Protein AF-A0A381UPR0-F1 (afdb_monomer)

Foldseek 3Di:
DVVVVVVVVVVVVVPPDPDPPPVVVVLVLADDDPQWDFPDWDDDPNWIWTWIAGPQQKTAIWTQDPVVSHTDHDDIGGNPRPD

Nearest PDB structures (foldseek):
  2b5n-assembly4_D  TM=6.971E-01  e=5.402E-01  Homo sapiens
  5y2z-assembly3_F  TM=7.660E-01  e=9.248E-01  Homo sapiens
  8y6b-assembly3_E  TM=6.681E-01  e=4.007E-01  Homo sapiens
  3oky-assembly1_A-2  TM=7.498E-01  e=3.055E+00  Mus musculus
  9bbg-assembly1_A  TM=7.194E-01  e=2.553E+00  Homo sapiens

Structure (mmCIF, N/CA/C/O backbone):
data_AF-A0A381UPR0-F1
#
_entry.id   AF-A0A381UPR0-F1
#
loop_
_atom_site.group_PDB
_atom_site.id
_atom_site.type_symbol
_atom_site.label_atom_id
_atom_site.label_alt_id
_atom_site.label_comp_id
_atom_site.label_asym_id
_atom_site.label_entity_id
_atom_site.label_seq_id
_atom_site.pdbx_PDB_ins_code
_atom_site.Cartn_x
_atom_site.Cartn_y
_atom_site.Cartn_z
_atom_site.occupancy
_atom_site.B_iso_or_equiv
_atom_site.auth_seq_id
_atom_site.auth_comp_id
_atom_site.auth_asym_id
_atom_site.auth_atom_id
_atom_site.pdbx_PDB_model_num
ATOM 1 N N . MET A 1 1 ? -10.581 20.518 -47.609 1.00 59.97 1 MET A N 1
ATOM 2 C CA . MET A 1 1 ? -11.733 19.685 -47.178 1.00 59.97 1 MET A CA 1
ATOM 3 C C . MET A 1 1 ? -11.307 18.363 -46.523 1.00 59.97 1 MET A C 1
ATOM 5 O O . MET A 1 1 ? -11.885 18.008 -45.509 1.00 59.97 1 MET A O 1
ATOM 9 N N . MET A 1 2 ? -10.263 17.685 -47.021 1.00 67.94 2 MET A N 1
ATOM 10 C CA . MET A 1 2 ? -9.752 16.398 -46.501 1.00 67.94 2 MET A CA 1
ATOM 11 C C . MET A 1 2 ? -9.193 16.424 -45.061 1.00 67.94 2 MET A C 1
ATOM 13 O O . MET A 1 2 ? -9.503 15.542 -44.270 1.00 67.94 2 MET A O 1
ATOM 17 N N . ILE A 1 3 ? -8.417 17.452 -44.691 1.00 75.44 3 ILE A N 1
ATOM 18 C CA . ILE A 1 3 ? -7.742 17.532 -43.376 1.00 75.44 3 ILE A CA 1
ATOM 19 C C . ILE A 1 3 ? -8.733 17.700 -42.215 1.00 75.44 3 ILE A C 1
ATOM 21 O O . ILE A 1 3 ? -8.581 17.069 -41.176 1.00 75.44 3 ILE A O 1
ATOM 25 N N . ARG A 1 4 ? -9.797 18.493 -42.406 1.00 76.62 4 ARG A N 1
ATOM 26 C CA . ARG A 1 4 ? -10.845 18.698 -41.390 1.00 76.62 4 ARG A CA 1
ATOM 27 C C . ARG A 1 4 ? -11.551 17.389 -41.032 1.00 76.62 4 ARG A C 1
ATOM 29 O O . ARG A 1 4 ? -11.796 17.129 -39.860 1.00 76.62 4 ARG A O 1
ATOM 36 N N . ASN A 1 5 ? -11.836 16.564 -42.039 1.00 75.38 5 ASN A N 1
ATOM 37 C CA . ASN A 1 5 ? -12.461 15.260 -41.834 1.00 75.38 5 ASN A CA 1
ATOM 38 C C . ASN A 1 5 ? -11.501 14.285 -41.137 1.00 75.38 5 ASN A C 1
ATOM 40 O O . ASN A 1 5 ? -11.938 13.533 -40.276 1.00 75.38 5 ASN A O 1
ATOM 44 N N . LEU A 1 6 ? -10.199 14.343 -41.443 1.00 80.88 6 LEU A N 1
ATOM 45 C CA . LEU A 1 6 ? -9.185 13.524 -40.771 1.00 80.88 6 LEU A CA 1
ATOM 46 C C . LEU A 1 6 ? -9.077 13.845 -39.271 1.00 80.88 6 LEU A C 1
ATOM 48 O O . LEU A 1 6 ? -9.021 12.938 -38.446 1.00 80.88 6 LEU A O 1
ATOM 52 N N . ILE A 1 7 ? -9.100 15.135 -38.920 1.00 83.69 7 ILE A N 1
ATOM 53 C CA . ILE A 1 7 ? -9.057 15.604 -37.528 1.00 83.69 7 ILE A CA 1
ATOM 54 C C . ILE A 1 7 ? -10.300 15.129 -36.763 1.00 83.69 7 ILE A C 1
ATOM 56 O O . ILE A 1 7 ? -10.181 14.605 -35.659 1.00 83.69 7 ILE A O 1
ATOM 60 N N . LEU A 1 8 ? -11.488 15.250 -37.364 1.00 80.69 8 LEU A N 1
ATOM 61 C CA . LEU A 1 8 ? -12.743 14.761 -36.781 1.00 80.69 8 LEU A CA 1
ATOM 62 C C . LEU A 1 8 ? -12.721 13.248 -36.529 1.00 80.69 8 LEU A C 1
ATOM 64 O O . LEU A 1 8 ? -13.110 12.806 -35.453 1.00 80.69 8 LEU A O 1
ATOM 68 N N . VAL A 1 9 ? -12.219 12.460 -37.484 1.00 82.62 9 VAL A N 1
ATOM 69 C CA . VAL A 1 9 ? -12.076 11.005 -37.323 1.00 82.62 9 VAL A CA 1
ATOM 70 C C . VAL A 1 9 ? -1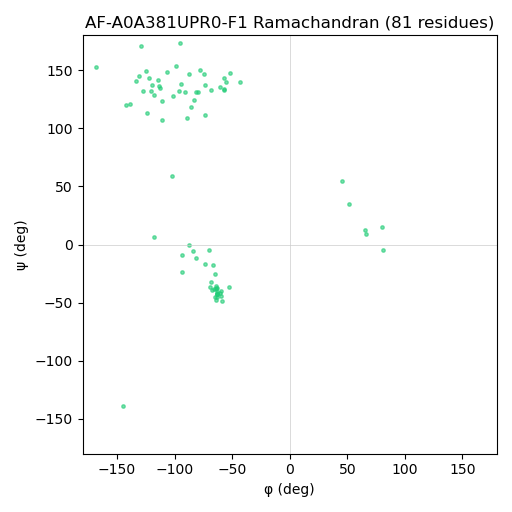1.094 10.669 -36.196 1.00 82.62 9 VAL A C 1
ATOM 72 O O . VAL A 1 9 ? -11.382 9.792 -35.386 1.00 82.62 9 VAL A O 1
ATOM 75 N N . PHE A 1 10 ? -9.980 11.396 -36.081 1.00 81.50 10 PHE A N 1
ATOM 76 C CA . PHE A 1 10 ? -9.004 11.193 -35.007 1.00 81.50 10 PHE A CA 1
ATOM 77 C C . PHE A 1 10 ? -9.594 11.472 -33.615 1.00 81.50 10 PHE A C 1
ATOM 79 O O . PHE A 1 10 ? -9.403 10.675 -32.700 1.00 81.50 10 PHE A O 1
ATOM 86 N N . PHE A 1 11 ? -10.374 12.548 -33.457 1.00 79.81 11 PHE A N 1
ATOM 87 C CA . PHE A 1 11 ? -11.046 12.855 -32.188 1.00 79.81 11 PHE A CA 1
ATOM 88 C C . PHE A 1 11 ? -12.115 11.822 -31.808 1.00 79.81 11 PHE A C 1
ATOM 90 O O . PHE A 1 11 ? -12.222 11.464 -30.636 1.00 79.81 11 PHE A O 1
ATOM 97 N N . ILE A 1 12 ? -12.876 11.310 -32.782 1.00 79.62 12 ILE A N 1
ATOM 98 C CA . ILE A 1 12 ? -13.881 10.266 -32.533 1.00 79.62 12 ILE A CA 1
ATOM 99 C C . ILE A 1 12 ? -13.195 8.969 -32.077 1.00 79.62 12 ILE A C 1
ATOM 10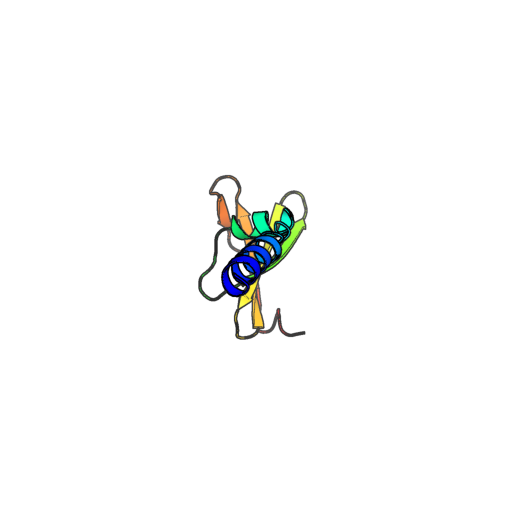1 O O . ILE A 1 12 ? -13.607 8.385 -31.076 1.00 79.62 12 ILE A O 1
ATOM 105 N N . LEU 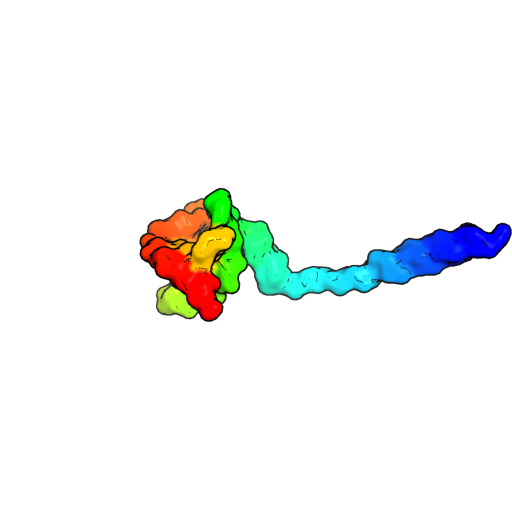A 1 13 ? -12.107 8.560 -32.739 1.00 78.12 13 LEU A N 1
ATOM 106 C CA . LEU A 1 13 ? -11.355 7.352 -32.379 1.00 78.12 13 LEU A CA 1
ATOM 107 C C . LEU A 1 13 ? -10.615 7.471 -31.033 1.00 78.12 13 LEU A C 1
ATOM 109 O O . LEU A 1 13 ? -10.514 6.482 -30.313 1.00 78.12 13 LEU A O 1
ATOM 113 N N . ALA A 1 14 ? -10.145 8.664 -30.653 1.00 73.88 14 ALA A N 1
ATOM 114 C CA . ALA A 1 14 ? -9.444 8.887 -29.383 1.00 73.88 14 ALA A CA 1
ATOM 115 C C . ALA A 1 14 ? -10.364 8.867 -28.143 1.00 73.88 14 ALA A C 1
ATOM 117 O O . ALA A 1 14 ? -9.881 8.731 -27.022 1.00 73.88 14 ALA A O 1
ATOM 118 N N . SER A 1 15 ? -11.683 8.999 -28.323 1.00 69.50 15 SER A N 1
ATOM 119 C CA . SER A 1 15 ? -12.647 9.112 -27.216 1.00 69.50 15 SER A CA 1
ATOM 120 C C . SER A 1 15 ? -13.113 7.779 -26.614 1.00 69.50 15 SER A C 1
ATOM 122 O O . SER A 1 15 ? -13.809 7.777 -25.601 1.00 69.50 15 SER A O 1
ATOM 124 N N . CYS A 1 16 ? -12.717 6.639 -27.187 1.00 69.12 16 CYS A N 1
ATOM 125 C CA . CYS A 1 16 ? -13.102 5.316 -26.696 1.00 69.12 16 CYS A CA 1
ATOM 126 C C . CYS A 1 16 ? -11.959 4.656 -25.907 1.00 69.12 16 CYS A C 1
ATOM 128 O O . CYS A 1 16 ? -11.479 3.582 -26.261 1.00 69.12 16 CYS A O 1
ATOM 130 N N . ALA A 1 17 ? -11.497 5.304 -24.836 1.00 73.50 17 ALA A N 1
ATOM 131 C CA . ALA A 1 17 ? -10.719 4.602 -23.822 1.00 73.50 17 ALA A CA 1
ATOM 132 C C . ALA A 1 17 ? -11.709 3.973 -22.824 1.00 73.50 17 ALA A C 1
ATOM 134 O O . ALA A 1 17 ? -12.487 4.708 -22.209 1.00 73.50 17 ALA A O 1
ATOM 135 N N . PRO A 1 18 ? -11.750 2.637 -22.668 1.00 78.19 18 PRO A N 1
ATOM 136 C CA . PRO A 1 18 ? -12.590 2.019 -21.654 1.00 78.19 18 PRO A CA 1
ATOM 137 C C . PRO A 1 18 ? -12.161 2.518 -20.273 1.00 78.19 18 PRO A C 1
ATOM 139 O O . PRO A 1 18 ? -10.969 2.587 -19.970 1.00 78.19 18 PRO A O 1
ATOM 142 N N . ASN A 1 19 ? -13.140 2.864 -19.433 1.00 83.25 19 ASN A N 1
ATOM 143 C CA . ASN A 1 19 ? -12.860 3.253 -18.056 1.00 83.25 19 ASN A CA 1
ATOM 144 C C . ASN A 1 19 ? -12.062 2.141 -17.360 1.00 83.25 19 ASN A C 1
ATOM 146 O O . ASN A 1 19 ? -12.390 0.961 -17.545 1.00 83.25 19 ASN A O 1
ATOM 150 N N . PRO A 1 20 ? -11.056 2.485 -16.537 1.00 84.44 20 PRO A N 1
ATOM 151 C CA . PRO A 1 20 ? -10.320 1.483 -15.789 1.00 84.44 20 PRO A CA 1
ATOM 152 C C . PRO A 1 20 ? -11.298 0.672 -14.927 1.00 84.44 20 PRO A C 1
ATOM 154 O O . PRO A 1 20 ? -12.272 1.235 -14.409 1.00 84.44 20 PRO A O 1
ATOM 157 N N . PRO A 1 21 ? -11.077 -0.642 -14.760 1.00 85.06 21 PRO A N 1
ATOM 158 C CA . PRO A 1 21 ? -11.903 -1.470 -13.893 1.00 85.06 21 PRO A CA 1
ATOM 159 C C . PRO A 1 21 ? -12.029 -0.861 -12.493 1.00 85.06 21 PRO A C 1
ATOM 161 O O . PRO A 1 21 ? -11.083 -0.262 -11.983 1.00 85.06 21 PRO A O 1
ATOM 164 N N . ARG A 1 22 ? -13.177 -1.060 -11.832 1.00 84.25 22 ARG A N 1
ATOM 165 C CA . ARG A 1 22 ? -13.433 -0.485 -10.496 1.00 84.25 22 ARG A CA 1
ATOM 166 C C . ARG A 1 22 ? -12.338 -0.813 -9.482 1.00 84.25 22 ARG A C 1
ATOM 168 O O . ARG A 1 22 ? -11.991 0.047 -8.689 1.00 84.25 22 ARG A O 1
ATOM 175 N N . TRP A 1 23 ? -11.771 -2.019 -9.537 1.00 75.50 23 TRP A N 1
ATOM 176 C CA . TRP A 1 23 ? -10.689 -2.414 -8.636 1.00 75.50 23 TRP A CA 1
ATOM 177 C C . TRP A 1 23 ? -9.420 -1.573 -8.846 1.00 75.50 23 TRP A C 1
ATOM 179 O O . TRP A 1 23 ? -8.798 -1.198 -7.861 1.00 75.50 23 TRP A O 1
ATOM 189 N N . VAL A 1 24 ? -9.085 -1.202 -10.089 1.00 79.75 24 VAL A N 1
ATOM 190 C CA . VAL A 1 24 ? -7.952 -0.308 -10.395 1.00 79.75 24 VAL A CA 1
ATOM 191 C C . VAL A 1 24 ? -8.207 1.074 -9.802 1.00 79.75 24 VAL A C 1
ATOM 193 O O . VAL A 1 24 ? -7.361 1.595 -9.083 1.00 79.75 24 VAL A O 1
ATOM 196 N N . GLN A 1 25 ? -9.407 1.624 -10.016 1.00 85.06 25 GLN A N 1
ATOM 197 C CA . GLN A 1 25 ? -9.796 2.915 -9.434 1.00 85.06 25 GLN A CA 1
ATOM 198 C C . GLN A 1 25 ? -9.738 2.882 -7.901 1.00 85.06 25 GLN A C 1
ATOM 200 O O . GLN A 1 25 ? -9.268 3.824 -7.273 1.00 85.06 25 GLN A O 1
ATOM 205 N N . SER A 1 26 ? -10.167 1.783 -7.273 1.00 80.50 26 SER A N 1
ATOM 206 C CA . SER A 1 26 ? -10.078 1.623 -5.819 1.00 80.50 26 SER A CA 1
ATOM 207 C C . SER A 1 26 ? -8.633 1.618 -5.315 1.00 80.50 26 SER A C 1
ATOM 209 O O . SER A 1 26 ? -8.371 2.211 -4.271 1.00 80.50 26 SER A O 1
ATOM 211 N N . LEU A 1 27 ? -7.684 1.025 -6.046 1.00 81.75 27 LEU A N 1
ATOM 212 C CA . LEU A 1 27 ? 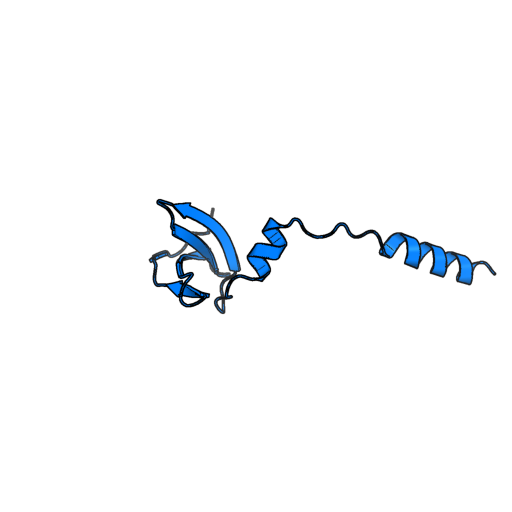-6.264 1.075 -5.676 1.00 81.75 27 LEU A CA 1
ATOM 213 C C . LEU A 1 27 ? -5.705 2.503 -5.710 1.00 81.75 27 LEU A C 1
ATOM 215 O O . LEU A 1 27 ? -4.907 2.858 -4.847 1.00 81.75 27 LEU A O 1
ATOM 219 N N . GLU A 1 28 ? -6.151 3.342 -6.649 1.00 83.38 28 GLU A N 1
ATOM 220 C CA . GLU A 1 28 ? -5.734 4.751 -6.726 1.00 83.38 28 GLU A CA 1
ATOM 221 C C . GLU A 1 28 ? -6.190 5.578 -5.516 1.00 83.38 28 GLU A C 1
ATOM 223 O O . GLU A 1 28 ? -5.548 6.572 -5.176 1.00 83.38 28 GLU A O 1
ATOM 228 N N . THR A 1 29 ? -7.271 5.160 -4.847 1.00 85.81 29 THR A N 1
ATOM 229 C CA . THR A 1 29 ? -7.775 5.820 -3.629 1.00 85.81 29 THR A CA 1
ATOM 230 C C . THR A 1 29 ? -7.030 5.422 -2.359 1.00 85.81 29 THR A C 1
ATOM 232 O O . THR A 1 29 ? -7.213 6.054 -1.316 1.00 85.81 29 THR A O 1
ATOM 235 N N . LEU A 1 30 ? -6.197 4.379 -2.417 1.00 87.56 30 LEU A N 1
ATOM 236 C CA . LEU A 1 30 ? -5.438 3.936 -1.259 1.00 87.56 30 LEU A CA 1
ATOM 237 C C . LEU A 1 30 ? -4.278 4.902 -0.965 1.00 87.56 30 LEU A C 1
ATOM 239 O O . LEU A 1 30 ? -3.678 5.458 -1.890 1.00 87.56 30 LEU A O 1
ATOM 243 N N . PRO A 1 31 ? -3.915 5.094 0.317 1.00 89.75 31 PRO A N 1
ATOM 244 C CA . PRO A 1 31 ? -2.769 5.917 0.676 1.00 89.75 31 PRO A CA 1
ATOM 245 C C . PRO A 1 31 ? -1.494 5.399 0.004 1.00 89.75 31 PRO A C 1
ATOM 247 O O . PRO A 1 31 ? -1.209 4.202 0.031 1.00 89.75 31 PRO A O 1
ATOM 250 N N . LYS A 1 32 ? -0.706 6.298 -0.584 1.00 91.12 32 LYS A N 1
ATOM 251 C CA . LYS A 1 32 ? 0.575 5.943 -1.204 1.00 91.12 32 LYS A CA 1
ATOM 252 C C . LYS A 1 32 ? 1.694 5.984 -0.167 1.00 91.12 32 LYS A C 1
ATOM 254 O O . LYS A 1 32 ? 1.669 6.819 0.735 1.00 91.12 32 LYS A O 1
ATOM 259 N N . ILE A 1 33 ? 2.674 5.099 -0.318 1.00 92.06 33 ILE A N 1
ATOM 260 C CA . ILE A 1 33 ? 3.907 5.099 0.473 1.00 92.06 33 ILE A CA 1
ATOM 261 C C . ILE A 1 33 ? 5.035 5.496 -0.471 1.00 92.06 33 ILE A C 1
ATOM 263 O O . ILE A 1 33 ? 5.213 4.877 -1.518 1.00 92.06 33 ILE A O 1
ATOM 267 N N . GLU A 1 34 ? 5.765 6.553 -0.131 1.00 93.56 34 GLU A N 1
ATOM 268 C CA . GLU A 1 34 ? 6.877 7.028 -0.951 1.00 93.56 34 GLU A CA 1
ATOM 269 C C . GLU A 1 34 ? 7.912 5.916 -1.165 1.00 93.56 34 GLU A C 1
ATOM 271 O O . GLU A 1 34 ? 8.280 5.208 -0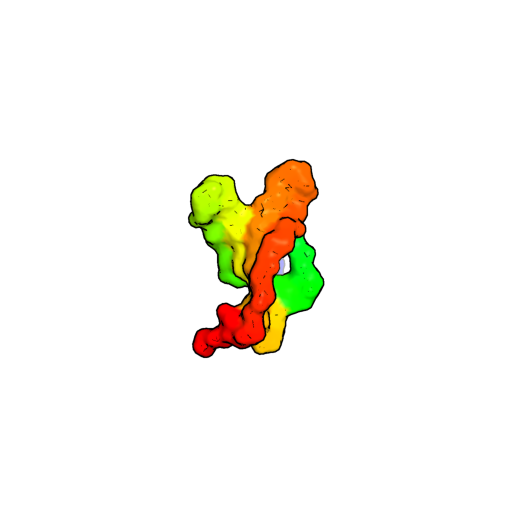.230 1.00 93.56 34 GLU A O 1
ATOM 276 N N . GLY A 1 35 ? 8.348 5.741 -2.413 1.00 94.38 35 GLY A N 1
ATOM 277 C CA . GLY A 1 35 ? 9.296 4.693 -2.794 1.00 94.38 35 GLY A CA 1
ATOM 278 C C . GLY A 1 35 ? 8.684 3.305 -3.008 1.00 94.38 35 GLY A C 1
ATOM 279 O O . GLY A 1 35 ? 9.397 2.422 -3.477 1.00 94.38 35 GLY A O 1
ATOM 280 N N . PHE A 1 36 ? 7.386 3.111 -2.745 1.00 94.31 36 PHE A N 1
ATOM 281 C CA . PHE A 1 36 ? 6.705 1.835 -2.960 1.00 94.31 36 PHE A CA 1
ATOM 282 C C . PHE A 1 36 ? 5.471 1.960 -3.866 1.00 94.31 36 PHE A C 1
ATOM 284 O O . PHE A 1 36 ? 4.743 2.953 -3.846 1.00 94.31 36 PHE A O 1
ATOM 291 N N . ILE A 1 37 ? 5.182 0.894 -4.609 1.00 92.56 37 ILE A N 1
ATOM 292 C CA . ILE A 1 37 ? 3.926 0.694 -5.340 1.00 92.56 37 ILE A CA 1
ATOM 293 C C . ILE A 1 37 ? 3.064 -0.355 -4.637 1.00 92.56 37 ILE A C 1
ATOM 295 O O . ILE A 1 37 ? 3.591 -1.289 -4.039 1.00 92.56 37 ILE A O 1
ATOM 299 N N . VAL A 1 38 ? 1.737 -0.236 -4.723 1.00 92.19 38 VAL A N 1
ATOM 300 C CA . VAL A 1 38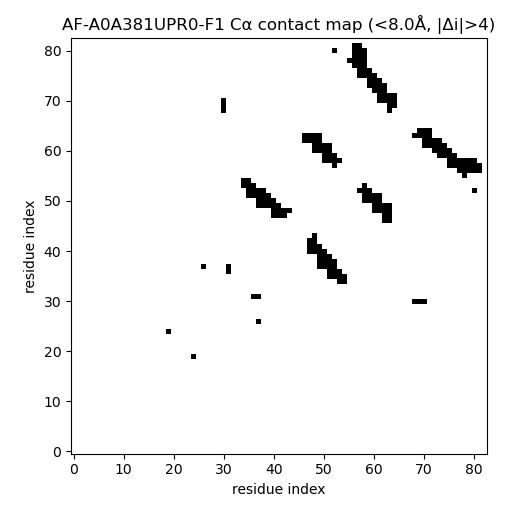 ? 0.827 -1.297 -4.262 1.00 92.19 38 VAL A CA 1
ATOM 301 C C . VAL A 1 38 ? 0.884 -2.443 -5.272 1.00 92.19 38 VAL A C 1
ATOM 303 O O . VAL A 1 38 ? 0.429 -2.293 -6.402 1.00 92.19 38 VAL A O 1
ATOM 306 N N . ALA A 1 39 ? 1.449 -3.576 -4.867 1.00 91.50 39 ALA A N 1
ATOM 307 C CA . ALA A 1 39 ? 1.595 -4.766 -5.703 1.00 91.50 39 ALA A CA 1
ATOM 308 C C . ALA A 1 39 ? 0.435 -5.760 -5.537 1.00 91.50 39 ALA A C 1
ATOM 310 O O . ALA A 1 39 ? 0.149 -6.533 -6.445 1.00 91.50 39 ALA A O 1
ATOM 311 N N . GLY A 1 40 ? -0.270 -5.722 -4.402 1.00 90.38 40 GLY A N 1
ATOM 312 C CA . GLY A 1 40 ? -1.431 -6.577 -4.168 1.00 90.38 40 GLY A CA 1
ATOM 313 C C . GLY A 1 40 ? -2.232 -6.167 -2.940 1.00 90.38 40 GLY A C 1
ATOM 314 O O . GLY A 1 40 ? -1.686 -5.595 -1.997 1.00 90.38 40 GLY A O 1
ATOM 315 N N . VAL A 1 41 ? -3.530 -6.471 -2.943 1.00 91.75 41 VAL A N 1
ATOM 316 C CA . VAL A 1 41 ? -4.445 -6.220 -1.821 1.00 91.75 41 VAL A CA 1
ATOM 317 C C . VAL A 1 41 ? -5.172 -7.512 -1.471 1.00 91.75 41 VAL A C 1
ATOM 319 O O . VAL A 1 41 ? -5.693 -8.200 -2.344 1.00 91.75 41 VAL A O 1
ATOM 322 N N . TYR A 1 42 ? -5.205 -7.832 -0.182 1.00 91.12 42 TYR A N 1
ATOM 323 C CA . TYR A 1 42 ? -5.652 -9.114 0.341 1.00 91.12 42 TYR A CA 1
ATOM 324 C C . TYR A 1 42 ? -6.611 -8.897 1.507 1.00 91.12 42 TYR A C 1
ATOM 326 O O . TYR A 1 42 ? -6.388 -8.029 2.349 1.00 91.12 42 TYR A O 1
ATOM 334 N N . SER A 1 43 ? -7.655 -9.718 1.580 1.00 92.06 43 SER A N 1
ATOM 335 C CA . SER A 1 43 ? -8.542 -9.784 2.743 1.00 92.06 43 SER A CA 1
ATOM 336 C C . SER A 1 43 ? -8.188 -11.005 3.589 1.00 92.06 43 SER A C 1
ATOM 338 O O . SER A 1 43 ? -8.097 -12.118 3.071 1.00 92.06 43 SER A O 1
ATOM 340 N N . MET A 1 44 ? -7.966 -10.805 4.889 1.00 89.62 44 MET A N 1
ATOM 341 C CA . MET A 1 44 ? -7.650 -11.863 5.851 1.00 89.62 44 MET A CA 1
ATOM 342 C C . MET A 1 44 ? -8.328 -11.577 7.192 1.00 89.62 44 MET A C 1
ATOM 344 O O . MET A 1 44 ? -8.025 -10.568 7.828 1.00 89.62 44 MET A O 1
ATOM 348 N N . LYS A 1 45 ? -9.198 -12.491 7.652 1.00 86.88 45 LYS A N 1
ATOM 349 C CA . LYS A 1 45 ? -9.920 -12.385 8.939 1.00 86.88 45 LYS A CA 1
ATOM 350 C C . LYS A 1 45 ? -10.497 -10.977 9.156 1.00 86.88 45 LYS A C 1
ATOM 352 O O . LYS A 1 45 ? -10.135 -10.307 10.121 1.00 86.88 45 LYS A O 1
ATOM 357 N N . ASP A 1 46 ? -11.279 -10.513 8.183 1.00 88.56 46 ASP A N 1
ATOM 358 C CA . ASP A 1 46 ? -11.955 -9.203 8.165 1.00 88.56 46 ASP A CA 1
ATOM 359 C C . ASP A 1 46 ? -11.037 -7.973 8.119 1.00 88.56 46 ASP A C 1
ATOM 361 O O . ASP A 1 46 ? -11.479 -6.845 8.310 1.00 88.56 46 ASP A O 1
ATOM 365 N N . ASN A 1 47 ? -9.747 -8.162 7.841 1.00 90.12 47 ASN A N 1
ATOM 366 C CA . ASN A 1 47 ? -8.791 -7.074 7.698 1.00 90.12 47 ASN A CA 1
ATOM 367 C C . ASN A 1 47 ? -8.268 -7.001 6.267 1.00 90.12 47 ASN A C 1
ATOM 369 O O . ASN A 1 47 ? -7.974 -8.024 5.646 1.00 90.12 47 ASN A O 1
ATOM 373 N N . ILE A 1 48 ? -8.086 -5.777 5.777 1.00 92.38 48 ILE A N 1
ATOM 374 C CA . ILE A 1 48 ? -7.454 -5.515 4.486 1.00 92.38 48 ILE A CA 1
ATOM 375 C C . ILE A 1 48 ? -5.953 -5.337 4.702 1.00 92.38 48 ILE A C 1
ATOM 377 O O . ILE A 1 48 ? -5.520 -4.567 5.561 1.00 92.38 48 ILE A O 1
ATOM 381 N N . TYR A 1 49 ? -5.162 -6.028 3.893 1.00 93.38 49 TYR A N 1
ATOM 382 C CA . TYR A 1 49 ? -3.715 -5.907 3.838 1.00 93.38 49 TYR A CA 1
ATOM 383 C C . TYR A 1 49 ? -3.282 -5.522 2.434 1.00 93.38 49 TYR A C 1
ATOM 385 O O . TYR A 1 49 ? -3.841 -6.014 1.458 1.00 93.38 49 TYR A O 1
ATOM 393 N N . ALA A 1 50 ? -2.260 -4.685 2.330 1.00 94.12 50 ALA A N 1
ATOM 394 C CA . ALA A 1 50 ? -1.626 -4.367 1.065 1.00 94.12 50 ALA A CA 1
ATOM 395 C C . ALA A 1 50 ? -0.149 -4.749 1.096 1.00 94.12 50 ALA A C 1
ATOM 397 O O . ALA A 1 50 ? 0.590 -4.425 2.032 1.00 94.12 50 ALA A O 1
ATOM 398 N N . GLN A 1 51 ? 0.255 -5.444 0.042 1.00 94.44 51 GLN A N 1
ATOM 399 C CA . GLN A 1 51 ? 1.636 -5.679 -0.315 1.00 94.44 51 GLN A CA 1
ATOM 400 C C . GLN A 1 51 ? 2.134 -4.462 -1.084 1.00 94.44 51 GLN A C 1
ATOM 402 O O . GLN A 1 51 ? 1.566 -4.095 -2.113 1.00 94.44 51 GLN A O 1
ATOM 407 N N . HIS A 1 52 ? 3.209 -3.867 -0.595 1.00 95.00 52 HIS A N 1
ATOM 408 C CA . HIS A 1 52 ? 3.893 -2.763 -1.243 1.00 95.00 52 HIS A CA 1
ATOM 409 C C . HIS A 1 52 ? 5.270 -3.237 -1.702 1.00 95.00 52 HIS A C 1
ATOM 411 O O . HIS A 1 52 ? 5.959 -3.895 -0.924 1.00 95.00 52 HIS A O 1
ATOM 417 N N . CYS A 1 53 ? 5.672 -2.916 -2.928 1.00 95.69 53 CYS A N 1
ATOM 418 C CA . CYS A 1 53 ? 6.983 -3.274 -3.469 1.00 95.69 53 CYS A CA 1
ATOM 419 C C . CYS A 1 53 ? 7.765 -2.019 -3.851 1.00 95.69 53 CYS A C 1
ATOM 421 O O . CYS A 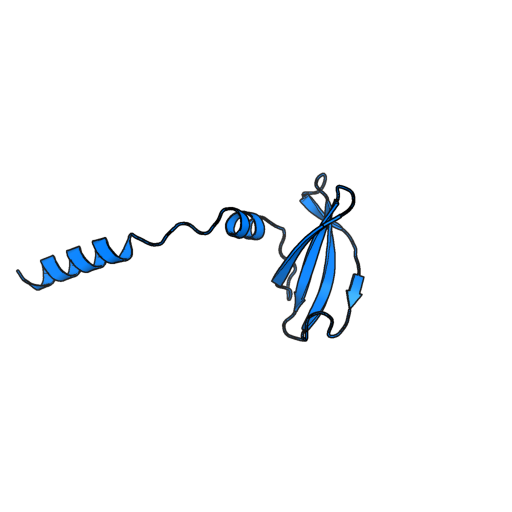1 53 ? 7.187 -1.096 -4.425 1.00 95.69 53 CYS A O 1
ATOM 423 N N . ASP A 1 54 ? 9.054 -1.978 -3.533 1.00 96.06 54 ASP A N 1
ATOM 424 C CA . ASP A 1 54 ? 9.955 -0.931 -4.017 1.00 96.06 54 ASP A CA 1
ATOM 425 C C . ASP A 1 54 ? 10.706 -1.370 -5.286 1.00 96.06 54 ASP A C 1
ATOM 427 O O . ASP A 1 54 ? 10.637 -2.524 -5.720 1.00 96.06 54 ASP A O 1
ATOM 431 N N . ASN A 1 55 ? 11.452 -0.439 -5.883 1.00 95.44 55 ASN A N 1
ATOM 432 C CA . ASN A 1 55 ? 12.238 -0.699 -7.094 1.00 95.44 55 ASN A CA 1
ATOM 433 C C . ASN A 1 55 ? 13.402 -1.684 -6.881 1.00 95.44 55 ASN A C 1
ATOM 435 O O . ASN A 1 55 ? 13.937 -2.202 -7.857 1.00 95.44 55 ASN A O 1
ATOM 439 N N . ALA A 1 56 ? 13.819 -1.922 -5.635 1.00 96.19 56 ALA A N 1
ATOM 440 C CA . ALA A 1 56 ? 14.843 -2.907 -5.299 1.00 96.19 56 ALA A CA 1
ATOM 441 C C . ALA A 1 56 ? 14.246 -4.310 -5.074 1.00 96.19 56 ALA A C 1
ATOM 443 O O . ALA A 1 56 ? 14.984 -5.254 -4.796 1.00 96.19 56 ALA A O 1
ATOM 444 N N . GLY A 1 57 ? 12.922 -4.459 -5.201 1.00 96.12 57 GLY A N 1
ATOM 445 C CA . GLY A 1 57 ? 12.216 -5.720 -5.007 1.00 96.12 57 GLY A CA 1
ATOM 446 C C . GLY A 1 57 ? 11.969 -6.068 -3.538 1.00 96.12 57 GLY A C 1
ATOM 447 O O . GLY A 1 57 ? 11.636 -7.213 -3.223 1.00 96.12 57 GLY A O 1
ATOM 448 N N . ASN A 1 58 ? 12.115 -5.114 -2.617 1.00 96.69 58 ASN A N 1
ATOM 449 C CA . ASN A 1 58 ? 11.733 -5.315 -1.226 1.00 96.69 58 ASN A CA 1
ATOM 450 C C . ASN A 1 58 ? 10.224 -5.185 -1.063 1.00 96.69 58 ASN A C 1
ATOM 452 O O . ASN A 1 58 ? 9.560 -4.426 -1.767 1.00 96.69 58 ASN A O 1
ATOM 456 N N . LYS A 1 59 ? 9.693 -5.910 -0.083 1.00 96.31 59 LYS A N 1
ATOM 457 C CA . LYS A 1 59 ? 8.269 -5.989 0.214 1.00 96.31 59 LYS A CA 1
ATOM 458 C C . LYS A 1 59 ? 7.962 -5.360 1.560 1.00 96.31 59 LYS A C 1
ATOM 460 O O . LYS A 1 59 ? 8.620 -5.662 2.551 1.00 96.31 59 LYS A O 1
ATOM 465 N N . LEU A 1 60 ? 6.893 -4.580 1.620 1.00 96.25 60 LEU A N 1
ATOM 466 C CA . LEU A 1 60 ? 6.309 -4.062 2.847 1.00 96.25 60 LEU A CA 1
ATOM 467 C C . LEU A 1 60 ? 4.832 -4.464 2.923 1.00 96.25 60 LEU A C 1
ATOM 469 O O . LEU A 1 60 ? 3.992 -4.011 2.146 1.00 96.25 60 LEU A O 1
ATOM 473 N N . TRP A 1 61 ? 4.507 -5.320 3.884 1.00 95.62 61 TRP A N 1
ATOM 474 C CA . TRP A 1 61 ? 3.132 -5.623 4.255 1.00 95.62 61 TRP A CA 1
ATOM 475 C C . TRP A 1 61 ? 2.587 -4.529 5.153 1.00 95.62 61 TRP A C 1
ATOM 477 O O . TRP A 1 61 ? 3.208 -4.206 6.162 1.00 95.62 61 TRP A O 1
ATOM 487 N N . MET A 1 62 ? 1.402 -4.023 4.834 1.00 95.44 62 MET A N 1
ATOM 488 C CA . MET A 1 62 ? 0.696 -3.043 5.654 1.00 95.44 62 MET A CA 1
ATOM 489 C C . MET A 1 62 ? -0.746 -3.475 5.868 1.00 95.44 62 MET A C 1
ATOM 491 O O 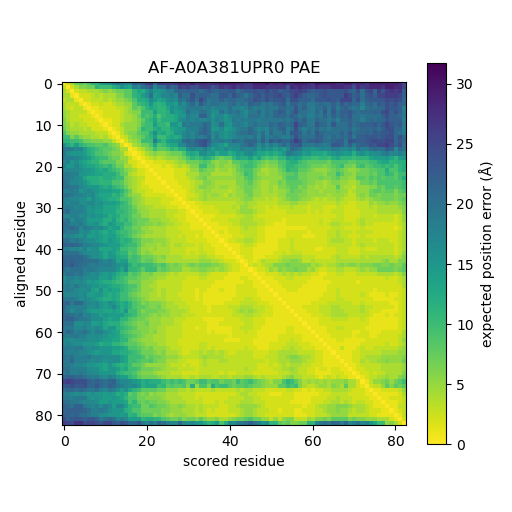. MET A 1 62 ? -1.372 -4.029 4.966 1.00 95.44 62 MET A O 1
ATOM 495 N N . LYS A 1 63 ? -1.292 -3.187 7.048 1.00 94.81 63 LYS A N 1
ATOM 496 C CA . LYS A 1 63 ? -2.713 -3.381 7.349 1.00 94.81 63 LYS A CA 1
ATOM 497 C C . LYS A 1 63 ? -3.461 -2.067 7.141 1.00 94.81 63 LYS A C 1
ATOM 499 O O . LYS A 1 63 ? -3.021 -1.038 7.647 1.00 94.81 63 LYS A O 1
ATOM 504 N N . TYR A 1 64 ? -4.589 -2.079 6.443 1.00 93.25 64 TYR A N 1
ATOM 505 C CA . TYR A 1 64 ? -5.431 -0.892 6.311 1.00 93.25 64 TYR A CA 1
ATOM 506 C C . TYR A 1 64 ? -6.171 -0.607 7.622 1.00 93.25 64 TYR A C 1
ATOM 508 O O . TYR A 1 64 ? -6.682 -1.516 8.279 1.00 93.25 64 TYR A O 1
ATOM 516 N N . SER A 1 65 ? -6.228 0.662 8.006 1.00 92.94 65 SER A N 1
ATOM 517 C CA . SER A 1 65 ? -6.995 1.152 9.145 1.00 92.94 65 SER A CA 1
ATOM 518 C C . SER A 1 65 ? -8.152 1.991 8.632 1.00 92.94 65 SER A C 1
ATOM 520 O O . SER A 1 65 ? -7.934 3.116 8.191 1.00 92.94 65 SER A O 1
ATOM 522 N N . GLU A 1 66 ? -9.374 1.465 8.704 1.00 88.88 66 GLU A N 1
ATOM 523 C CA . GLU A 1 66 ? -10.566 2.186 8.236 1.00 88.88 66 GLU A CA 1
ATOM 524 C C . GLU A 1 66 ? -10.829 3.466 9.040 1.00 88.88 66 GLU A C 1
ATOM 526 O O . GLU A 1 66 ? -11.169 4.494 8.463 1.00 88.88 66 GLU A O 1
ATOM 531 N N . GLU A 1 67 ? -10.592 3.425 10.355 1.00 91.25 67 GLU A N 1
ATOM 532 C CA . GLU A 1 67 ? -10.779 4.559 11.270 1.00 91.25 67 GLU A CA 1
ATOM 533 C C . GLU A 1 67 ? -9.927 5.772 10.871 1.00 91.25 67 GLU A C 1
ATOM 535 O O . GLU A 1 67 ? -10.424 6.890 10.763 1.00 91.25 67 GLU A O 1
ATOM 540 N N . SER A 1 68 ? -8.636 5.542 10.620 1.00 91.75 68 SER A N 1
ATOM 541 C CA . SER A 1 68 ? -7.684 6.602 10.276 1.00 91.75 68 SER A CA 1
ATOM 542 C C . SER A 1 68 ? -7.524 6.806 8.770 1.00 91.75 68 SER A C 1
ATOM 544 O O . SER A 1 68 ? -6.873 7.761 8.362 1.00 91.75 68 SER A O 1
ATOM 546 N N . LYS A 1 69 ? -8.087 5.915 7.943 1.00 90.00 69 LYS A N 1
ATOM 547 C CA . LYS A 1 69 ? -7.879 5.838 6.487 1.00 90.00 69 LYS A CA 1
ATOM 548 C C . LYS A 1 69 ? -6.397 5.800 6.094 1.00 90.00 69 LYS A C 1
ATOM 550 O O . LYS A 1 69 ? -6.001 6.349 5.069 1.00 90.00 69 LYS A O 1
ATOM 555 N N . THR A 1 70 ? -5.569 5.151 6.912 1.00 91.69 70 THR A N 1
ATOM 556 C CA . THR A 1 70 ? -4.114 5.040 6.718 1.00 91.69 70 THR A CA 1
ATOM 557 C C . THR A 1 70 ? -3.636 3.597 6.811 1.00 91.69 70 THR A C 1
ATOM 559 O O . THR A 1 70 ? -4.368 2.691 7.213 1.00 91.69 70 THR A O 1
ATOM 562 N N . TRP A 1 71 ? -2.372 3.385 6.459 1.00 93.50 71 TRP A N 1
ATOM 563 C CA . TRP A 1 71 ? -1.680 2.130 6.697 1.00 93.50 71 TRP A CA 1
ATOM 564 C C . TRP A 1 71 ? -1.161 2.045 8.135 1.00 93.50 71 TRP A C 1
ATOM 566 O O . TRP A 1 71 ? -0.509 2.963 8.630 1.00 93.50 71 TRP A O 1
ATOM 576 N N . LYS A 1 72 ? -1.429 0.920 8.797 1.00 92.81 72 LYS A N 1
ATOM 577 C CA . LYS A 1 72 ? -0.837 0.525 10.077 1.00 92.81 72 LYS A CA 1
ATOM 578 C C . LYS A 1 72 ? 0.301 -0.463 9.843 1.00 92.81 72 LYS A C 1
ATOM 580 O O . LYS A 1 72 ? 0.325 -1.167 8.829 1.00 92.81 72 LYS A O 1
ATOM 585 N N . SER A 1 73 ? 1.230 -0.469 10.798 1.00 82.88 73 SER A N 1
ATOM 586 C CA . SER A 1 73 ? 2.465 -1.249 10.781 1.00 82.88 73 SER A CA 1
ATOM 587 C C . SER A 1 73 ? 2.253 -2.681 10.300 1.00 82.88 73 SER A C 1
ATOM 589 O O . SER A 1 73 ? 1.292 -3.360 10.669 1.00 82.88 73 SER A O 1
ATOM 591 N N . GLY A 1 74 ? 3.197 -3.151 9.499 1.00 85.44 74 GLY A N 1
ATOM 592 C CA . GLY A 1 74 ? 3.306 -4.561 9.185 1.00 85.44 74 GLY A CA 1
ATOM 593 C C . GLY A 1 74 ? 4.760 -4.963 9.033 1.00 85.44 74 GLY A C 1
ATOM 594 O O . GLY A 1 74 ? 5.597 -4.579 9.849 1.00 85.44 74 GLY A O 1
ATOM 595 N N . LYS A 1 75 ? 5.051 -5.800 8.042 1.00 93.31 75 LYS A N 1
ATOM 596 C CA . LYS A 1 75 ? 6.306 -6.546 7.956 1.00 93.31 75 LYS A CA 1
ATOM 597 C C . LYS A 1 75 ? 7.085 -6.154 6.710 1.00 93.31 75 LYS A C 1
ATOM 599 O O . LYS A 1 75 ? 6.540 -6.215 5.612 1.00 93.31 75 LYS A O 1
ATOM 604 N N . TYR A 1 76 ? 8.353 -5.808 6.892 1.00 94.94 76 TYR A N 1
ATOM 605 C CA . TYR A 1 76 ? 9.294 -5.580 5.801 1.00 94.94 76 TYR A CA 1
ATOM 606 C C . TYR A 1 76 ? 10.091 -6.855 5.497 1.00 94.94 76 TYR A C 1
ATOM 608 O O . TYR A 1 76 ? 10.514 -7.559 6.416 1.00 94.94 76 TYR A O 1
ATOM 616 N N . GLU A 1 77 ? 10.296 -7.156 4.218 1.00 96.31 77 GLU A N 1
ATOM 617 C CA . GLU A 1 77 ? 11.044 -8.316 3.734 1.00 96.31 77 GLU A CA 1
ATOM 618 C C . GLU A 1 77 ? 11.928 -7.916 2.545 1.00 96.31 77 GLU A C 1
ATOM 620 O O . GLU A 1 77 ? 11.430 -7.475 1.507 1.00 96.31 77 GLU A O 1
ATOM 625 N N . THR A 1 78 ? 13.242 -8.105 2.675 1.00 96.62 78 THR A N 1
ATOM 626 C CA . THR A 1 78 ? 14.195 -7.881 1.578 1.00 96.62 78 THR A CA 1
ATOM 627 C C . THR A 1 78 ? 14.006 -8.922 0.478 1.00 96.62 78 THR A C 1
ATOM 629 O O . THR A 1 78 ? 13.899 -10.110 0.775 1.00 96.62 78 THR A O 1
ATOM 632 N N . GLY A 1 79 ? 13.947 -8.485 -0.783 1.00 95.25 79 GLY A N 1
ATOM 633 C CA . GLY A 1 79 ? 13.738 -9.370 -1.938 1.00 95.25 79 GLY A CA 1
ATOM 634 C C . GLY A 1 79 ? 12.360 -10.043 -1.996 1.00 95.25 79 GLY A C 1
ATOM 635 O O . GLY A 1 79 ? 12.142 -10.928 -2.813 1.00 95.25 79 GLY A O 1
ATOM 636 N N . GLY A 1 80 ? 11.410 -9.646 -1.141 1.00 93.62 80 GLY A N 1
ATOM 637 C CA . GLY A 1 80 ? 10.100 -10.293 -1.043 1.00 93.62 80 GLY A CA 1
ATOM 638 C C . GLY A 1 80 ? 9.161 -10.070 -2.236 1.00 93.62 80 GLY A C 1
ATOM 639 O O . GLY A 1 80 ? 8.060 -10.626 -2.208 1.00 93.62 80 GLY A O 1
ATOM 640 N N . CYS A 1 81 ? 9.558 -9.242 -3.207 1.00 94.69 81 CYS A N 1
ATOM 641 C CA . CYS A 1 81 ? 8.880 -8.995 -4.482 1.00 94.69 81 CYS A CA 1
ATOM 642 C C . CYS A 1 81 ? 9.731 -9.388 -5.704 1.00 94.69 81 CYS A C 1
ATOM 644 O O . CYS A 1 81 ? 9.346 -9.078 -6.828 1.00 94.69 81 CYS A O 1
ATOM 646 N N . VAL A 1 82 ? 10.893 -10.013 -5.496 1.00 89.19 82 VAL A N 1
ATOM 647 C CA . VAL A 1 82 ? 11.696 -10.591 -6.578 1.00 89.19 82 VAL A CA 1
ATOM 648 C C . VAL A 1 82 ? 11.214 -12.030 -6.758 1.00 89.19 82 VAL A C 1
ATOM 650 O O . VAL A 1 82 ? 11.416 -12.850 -5.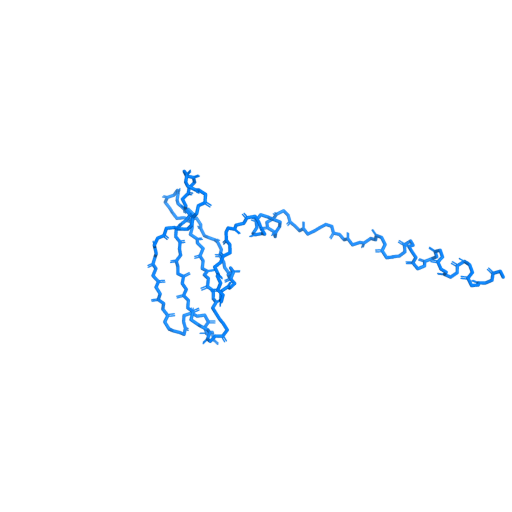863 1.00 89.19 82 VAL A O 1
ATOM 653 N N . GLU A 1 83 ? 10.514 -12.299 -7.861 1.00 64.38 83 GLU A N 1
ATOM 654 C CA . GLU A 1 83 ? 10.174 -13.661 -8.313 1.00 64.38 83 GLU A CA 1
ATOM 655 C C . GLU A 1 83 ? 11.295 -14.251 -9.175 1.00 64.38 83 GLU A C 1
ATOM 657 O O . GLU A 1 83 ? 11.863 -13.501 -10.006 1.00 64.38 83 GLU A O 1
#

Organism: NCBI:txid408172

Sequence (83 aa):
MMIRNLILVFFILASCAPNPPRWVQSLETLPKIEGFIVAGVYSMKDNIYAQHCDNAGNKLWMKYSEESKTWKSGKYETGGCVE

pLDDT: mean 87.37, std 8.39, range [59.97, 96.69]

Mean predicted aligned error: 8.44 Å

Secondary structure (DSSP, 8-state):
-HHHHHHHHHHHHHT-PPPPPHHHHHHHTSPP-TTEEEEEEEEETTEEEEEEEETT--EEEEEEETTTTEEE---EETTTT--

Solvent-accessible surface area (backbone atoms only — not comparable to full-atom values): 5041 Å² total; per-residue (Å²): 119,69,66,64,54,51,53,52,52,51,56,61,65,68,67,73,68,78,78,75,56,70,70,59,56,52,57,71,73,48,79,82,50,92,78,42,43,83,75,43,77,44,80,55,96,95,37,47,33,35,37,28,29,32,94,84,18,28,25,37,39,27,33,60,33,80,92,77,66,40,77,40,87,64,52,78,37,83,48,65,58,60,130

Radius of gyration: 19.81 Å; Cα contacts (8 Å, |Δi|>4): 105; chains: 1; bounding box: 29×33×58 Å